Protein AF-A0A3D1IPT5-F1 (afdb_monomer_lite)

Foldseek 3Di:
DAPCVVVQPDDDDDDDDPDDPPDVLLLLLLLLLLLVCLCCQVPDNDPQLVVLSLVLSCRNPVDDSVVSVVSNVVSCVVSVVVPDSLVSLVVCLVPDDQVSLLSSLLSSLLSLCRVPDRDPRSLVSSVVSCVSNVHDPVSNVVSNVSSVVVPD

Radius of gyration: 15.01 Å; chains: 1; bounding box: 41×36×38 Å

Structure (mmCIF, N/CA/C/O backbone):
data_AF-A0A3D1IPT5-F1
#
_entry.id   AF-A0A3D1IPT5-F1
#
loop_
_atom_site.group_PDB
_atom_site.id
_atom_site.type_symbol
_atom_site.label_atom_id
_atom_site.label_alt_id
_atom_site.label_comp_id
_atom_site.label_asym_id
_atom_site.label_entity_id
_atom_site.label_seq_id
_atom_site.pdbx_PDB_ins_code
_atom_site.Cartn_x
_atom_site.Cartn_y
_atom_site.Cartn_z
_atom_site.occupancy
_atom_site.B_iso_or_equiv
_atom_site.auth_seq_id
_atom_site.auth_comp_id
_atom_site.auth_asym_id
_atom_site.auth_atom_id
_atom_site.pdbx_PDB_model_num
ATOM 1 N N . MET A 1 1 ? 5.649 -20.825 4.078 1.00 37.44 1 MET A N 1
ATOM 2 C CA . MET A 1 1 ? 5.618 -20.640 2.612 1.00 37.44 1 MET A CA 1
ATOM 3 C C . MET A 1 1 ? 4.621 -19.537 2.328 1.00 37.44 1 MET A C 1
ATOM 5 O O . MET A 1 1 ? 3.467 -19.695 2.709 1.00 37.44 1 MET A O 1
ATOM 9 N N . GLY A 1 2 ? 5.079 -18.409 1.782 1.00 42.44 2 GLY A N 1
ATOM 10 C CA . GLY A 1 2 ? 4.202 -17.292 1.432 1.00 42.44 2 GLY A CA 1
ATOM 11 C C . GLY A 1 2 ? 3.292 -17.676 0.269 1.00 42.44 2 GLY A C 1
ATOM 12 O O . GLY A 1 2 ? 3.719 -18.388 -0.640 1.00 42.44 2 GLY A O 1
ATOM 13 N N . LEU A 1 3 ? 2.037 -17.224 0.297 1.00 42.47 3 LEU A N 1
ATOM 14 C CA . LEU A 1 3 ? 1.045 -17.533 -0.741 1.00 42.47 3 LEU A CA 1
ATOM 15 C C . LEU A 1 3 ? 1.478 -17.075 -2.150 1.00 42.47 3 LEU A C 1
ATOM 17 O O . LEU A 1 3 ? 0.985 -17.617 -3.137 1.00 42.47 3 LEU A O 1
ATOM 21 N N . PHE A 1 4 ? 2.431 -16.144 -2.242 1.00 45.97 4 PHE A N 1
ATOM 22 C CA . PHE A 1 4 ? 2.975 -15.604 -3.488 1.00 45.97 4 PHE A CA 1
ATOM 23 C C . PHE A 1 4 ? 4.161 -16.387 -4.081 1.00 45.97 4 PHE A C 1
ATOM 25 O O . PHE A 1 4 ? 4.425 -16.250 -5.274 1.00 45.97 4 PHE A O 1
ATOM 32 N N . ASP A 1 5 ? 4.815 -17.281 -3.328 1.00 44.47 5 ASP A N 1
ATOM 33 C CA . ASP A 1 5 ? 5.878 -18.166 -3.857 1.00 44.47 5 ASP A CA 1
ATOM 34 C C . ASP A 1 5 ? 5.340 -19.070 -4.986 1.00 44.47 5 ASP A C 1
ATOM 36 O O . ASP A 1 5 ? 5.998 -19.355 -5.986 1.00 44.47 5 ASP A O 1
ATOM 40 N N . LYS A 1 6 ? 4.052 -19.417 -4.884 1.00 45.19 6 LYS A N 1
ATOM 41 C CA . LYS A 1 6 ? 3.306 -20.163 -5.902 1.00 45.19 6 LYS A CA 1
ATOM 42 C C . LYS A 1 6 ? 2.866 -19.299 -7.099 1.00 45.19 6 LYS A C 1
ATOM 44 O O . LYS A 1 6 ? 2.465 -19.853 -8.118 1.00 45.19 6 LYS A O 1
ATOM 49 N N . TRP A 1 7 ? 2.925 -17.971 -6.976 1.00 45.94 7 TRP A N 1
ATOM 50 C CA . TRP A 1 7 ? 2.407 -16.986 -7.934 1.00 45.94 7 TRP A CA 1
ATOM 51 C C . TRP A 1 7 ? 3.513 -16.341 -8.791 1.00 45.94 7 TRP A C 1
ATOM 53 O O . TRP A 1 7 ? 3.301 -16.139 -9.982 1.00 45.94 7 TRP A O 1
ATOM 63 N N . LEU A 1 8 ? 4.714 -16.106 -8.240 1.00 55.03 8 LEU A N 1
ATOM 64 C CA . LEU A 1 8 ? 5.837 -15.468 -8.957 1.00 55.03 8 LEU A CA 1
ATOM 65 C C . LEU A 1 8 ? 6.721 -16.408 -9.787 1.00 55.03 8 LEU A C 1
ATOM 67 O O . LEU A 1 8 ? 7.713 -15.954 -10.345 1.00 55.03 8 LEU A O 1
ATOM 71 N N . GLY A 1 9 ? 6.378 -17.692 -9.903 1.00 40.94 9 GLY A N 1
ATOM 72 C CA . GLY A 1 9 ? 7.018 -18.586 -10.869 1.00 40.94 9 GLY A CA 1
ATOM 73 C C . GLY A 1 9 ? 8.553 -18.567 -10.835 1.00 40.94 9 GLY A C 1
ATOM 74 O O . GLY A 1 9 ? 9.174 -18.134 -11.795 1.00 40.94 9 GLY A O 1
ATOM 75 N N . LYS A 1 10 ? 9.137 -19.154 -9.782 1.00 38.53 10 LYS A N 1
ATOM 76 C CA . LYS A 1 10 ? 10.526 -19.653 -9.716 1.00 38.53 10 LYS A CA 1
ATOM 77 C C . LYS A 1 10 ? 11.634 -18.582 -9.769 1.00 38.53 10 LYS A C 1
ATOM 79 O O . LYS A 1 10 ? 11.989 -18.057 -10.818 1.00 38.53 10 LYS A O 1
ATOM 84 N N . GLU A 1 11 ? 12.269 -18.371 -8.617 1.00 52.81 11 GLU A N 1
ATOM 85 C CA . GLU A 1 11 ? 13.490 -17.577 -8.450 1.00 52.81 11 GLU A CA 1
ATOM 86 C C . GLU A 1 11 ? 14.610 -17.964 -9.435 1.00 52.81 11 GLU A C 1
ATOM 88 O O . GLU A 1 11 ? 14.891 -19.143 -9.682 1.00 52.81 11 GLU A O 1
ATOM 93 N N . SER A 1 12 ? 15.335 -16.962 -9.933 1.00 35.50 12 SER A N 1
ATOM 94 C CA . SER A 1 12 ? 16.729 -17.103 -10.363 1.00 35.50 12 SER A CA 1
ATOM 95 C C . SER A 1 12 ? 17.486 -15.790 -10.130 1.00 35.50 12 SER A C 1
ATOM 97 O O . SER A 1 12 ? 16.999 -14.712 -10.449 1.00 35.50 12 SER A O 1
ATOM 99 N N . ALA A 1 13 ? 18.669 -15.929 -9.527 1.00 39.00 13 ALA A N 1
ATOM 100 C CA . ALA A 1 13 ? 19.598 -14.905 -9.034 1.00 39.00 13 ALA A CA 1
ATOM 101 C C . ALA A 1 13 ? 20.017 -13.829 -10.076 1.00 39.00 13 ALA A C 1
ATOM 103 O O . ALA A 1 13 ? 19.821 -14.021 -11.279 1.00 39.00 13 ALA A O 1
ATOM 104 N N . PRO A 1 14 ? 20.624 -12.699 -9.647 1.00 40.53 14 PRO A N 1
ATOM 105 C CA . PRO A 1 14 ? 20.596 -11.453 -10.400 1.00 40.53 14 PRO A CA 1
ATOM 106 C C . PRO A 1 14 ? 21.577 -11.463 -11.574 1.00 40.53 14 PRO A C 1
ATOM 108 O O . PRO A 1 14 ? 22.763 -11.769 -11.426 1.00 40.53 14 PRO A O 1
ATOM 111 N N . LYS A 1 15 ? 21.093 -11.036 -12.741 1.00 32.47 15 LYS A N 1
ATOM 112 C CA . LYS A 1 15 ? 21.929 -10.488 -13.810 1.00 32.47 15 LYS A CA 1
ATOM 113 C C . LYS A 1 15 ? 21.525 -9.041 -14.028 1.00 32.47 15 LYS A C 1
ATOM 115 O O . LYS A 1 15 ? 20.393 -8.756 -14.397 1.00 32.47 15 LYS A O 1
ATOM 120 N N . VAL A 1 16 ? 22.480 -8.148 -13.796 1.00 47.91 16 VAL A N 1
ATOM 121 C CA . VAL A 1 16 ? 22.399 -6.745 -14.192 1.00 47.91 16 VAL A CA 1
ATOM 122 C C . VAL A 1 16 ? 22.299 -6.702 -15.717 1.00 47.91 16 VAL A C 1
ATOM 124 O O . VAL A 1 16 ? 23.268 -7.011 -16.410 1.00 47.91 16 VAL A O 1
ATOM 127 N N . SER A 1 17 ? 21.131 -6.339 -16.239 1.00 34.47 17 SER A N 1
ATOM 128 C CA . SER A 1 17 ? 21.014 -5.761 -17.574 1.00 34.47 17 SER A CA 1
ATOM 129 C C . SER A 1 17 ? 19.881 -4.748 -17.598 1.00 34.47 17 SER A C 1
ATOM 131 O O . SER A 1 17 ? 18.725 -5.064 -17.335 1.00 34.47 17 SER A O 1
ATOM 133 N N . ASP A 1 18 ? 20.278 -3.532 -17.922 1.00 45.16 18 ASP A N 1
ATOM 134 C CA . ASP A 1 18 ? 19.498 -2.321 -18.070 1.00 45.16 18 ASP A CA 1
ATOM 135 C C . ASP A 1 18 ? 18.652 -2.392 -19.356 1.00 45.16 18 ASP A C 1
ATOM 137 O O . ASP A 1 18 ? 19.099 -1.960 -20.411 1.00 45.16 18 ASP A O 1
ATOM 141 N N . GLN A 1 19 ? 17.483 -3.043 -19.291 1.00 35.41 19 GLN A N 1
ATOM 142 C CA . GLN A 1 19 ? 16.308 -2.856 -20.160 1.00 35.41 19 GLN A CA 1
ATOM 143 C C . GLN A 1 19 ? 15.075 -3.381 -19.406 1.00 35.41 19 GLN A C 1
ATOM 145 O O . GLN A 1 19 ? 15.099 -4.490 -18.879 1.00 35.41 19 GLN A O 1
ATOM 150 N N . ALA A 1 20 ? 14.021 -2.563 -19.340 1.00 41.88 20 ALA A N 1
ATOM 151 C CA . ALA A 1 20 ? 12.795 -2.737 -18.560 1.00 41.88 20 ALA A CA 1
ATOM 152 C C . ALA A 1 20 ? 12.044 -4.061 -18.825 1.00 41.88 20 ALA A C 1
ATOM 154 O O . ALA A 1 20 ? 11.046 -4.109 -19.540 1.00 41.88 20 ALA A O 1
ATOM 155 N N . ALA A 1 21 ? 12.502 -5.143 -18.202 1.00 39.31 21 ALA A N 1
ATOM 156 C CA . ALA A 1 21 ? 11.657 -6.266 -17.830 1.00 39.31 21 ALA A CA 1
ATOM 157 C C . ALA A 1 21 ? 10.974 -5.870 -16.519 1.00 39.31 21 ALA A C 1
ATOM 159 O O . ALA A 1 21 ? 11.529 -6.030 -15.434 1.00 39.31 21 ALA A O 1
ATOM 160 N N . GLU A 1 22 ? 9.818 -5.233 -16.648 1.00 54.09 22 GLU A N 1
ATOM 161 C CA . GLU A 1 22 ? 9.052 -4.681 -15.536 1.00 54.09 22 GLU A CA 1
ATOM 162 C C . GLU A 1 22 ? 8.765 -5.760 -14.466 1.00 54.09 22 GLU A C 1
ATOM 164 O O . GLU A 1 22 ? 8.060 -6.741 -14.727 1.00 54.09 22 GLU A O 1
ATOM 169 N N . SER A 1 23 ? 9.369 -5.603 -13.285 1.00 70.31 23 SER A N 1
ATOM 170 C CA . SER A 1 23 ? 9.602 -6.668 -12.303 1.00 70.31 23 SER A CA 1
ATOM 171 C C . SER A 1 23 ? 8.658 -6.580 -11.088 1.00 70.31 23 SER A C 1
ATOM 173 O O . SER A 1 23 ? 8.116 -5.508 -10.803 1.00 70.31 23 SER A O 1
ATOM 175 N N . PRO A 1 24 ? 8.492 -7.672 -10.306 1.00 83.56 24 PRO A N 1
ATOM 176 C CA . PRO A 1 24 ? 7.755 -7.660 -9.033 1.00 83.56 24 PRO A CA 1
ATOM 177 C C . PRO A 1 24 ? 8.204 -6.555 -8.065 1.00 83.56 24 PRO A C 1
ATOM 179 O O . PRO A 1 24 ? 7.417 -6.059 -7.266 1.00 83.56 24 PRO A O 1
ATOM 182 N N . GLU A 1 25 ? 9.455 -6.108 -8.182 1.00 87.44 25 GLU A N 1
ATOM 183 C CA . GLU A 1 25 ? 10.020 -5.029 -7.377 1.00 87.44 25 GLU A CA 1
ATOM 184 C C . GLU A 1 25 ? 9.287 -3.692 -7.563 1.00 87.44 25 GLU A C 1
ATOM 186 O O . GLU A 1 25 ? 9.115 -2.958 -6.593 1.00 87.44 25 GLU A O 1
ATOM 191 N N . GLN A 1 26 ? 8.797 -3.385 -8.770 1.00 90.38 26 GLN A N 1
ATOM 192 C CA . GLN A 1 26 ? 8.046 -2.147 -9.010 1.00 90.38 26 GLN A CA 1
ATOM 193 C C . GLN A 1 26 ? 6.671 -2.178 -8.332 1.00 90.38 26 GLN A C 1
ATOM 195 O O . GLN A 1 26 ? 6.211 -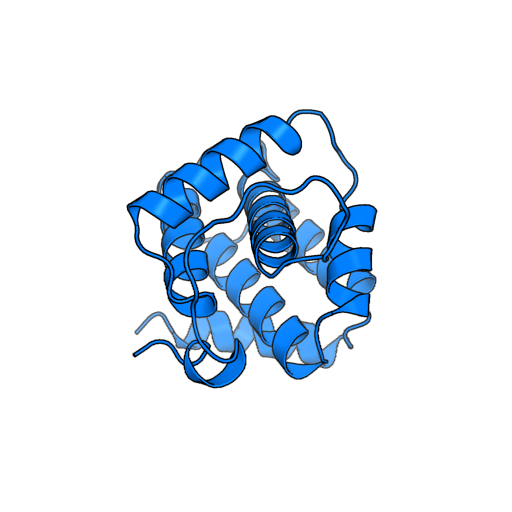1.156 -7.829 1.00 90.38 26 GLN A O 1
ATOM 200 N N . ILE A 1 27 ? 6.032 -3.354 -8.271 1.00 92.62 27 ILE A N 1
ATOM 201 C CA . ILE A 1 27 ? 4.785 -3.552 -7.517 1.00 92.62 27 ILE A CA 1
ATOM 202 C C . ILE A 1 27 ? 5.062 -3.370 -6.026 1.00 92.62 27 ILE A C 1
ATOM 204 O O . ILE A 1 27 ? 4.336 -2.640 -5.356 1.00 92.62 27 ILE A O 1
A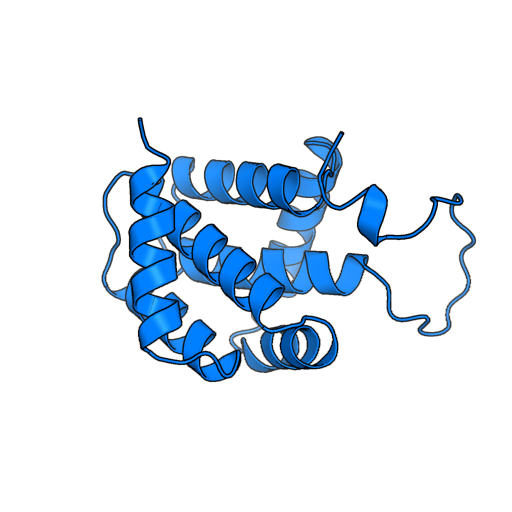TOM 208 N N . HIS A 1 28 ? 6.137 -3.981 -5.516 1.00 93.56 28 HIS A N 1
ATOM 209 C CA . HIS A 1 28 ? 6.520 -3.836 -4.113 1.00 93.56 28 HIS A CA 1
ATOM 210 C C . HIS A 1 28 ? 6.784 -2.368 -3.756 1.00 93.56 28 HIS A C 1
ATOM 212 O O . HIS A 1 28 ? 6.302 -1.900 -2.727 1.00 93.56 28 HIS A O 1
ATOM 218 N N . MET A 1 29 ? 7.482 -1.630 -4.627 1.00 93.44 29 MET A N 1
ATOM 219 C CA . MET A 1 29 ? 7.738 -0.199 -4.453 1.00 93.44 29 MET A CA 1
ATOM 220 C C . MET A 1 29 ? 6.444 0.615 -4.444 1.00 93.44 29 MET A C 1
ATOM 222 O O . MET A 1 29 ? 6.237 1.421 -3.543 1.00 93.44 29 MET A O 1
ATOM 226 N N . ALA A 1 30 ? 5.545 0.371 -5.401 1.00 93.25 30 ALA A N 1
ATOM 227 C CA . ALA A 1 30 ? 4.261 1.062 -5.469 1.00 93.25 30 ALA A CA 1
ATOM 228 C C . ALA A 1 30 ? 3.407 0.817 -4.218 1.00 93.25 30 ALA A C 1
ATOM 230 O O . ALA A 1 30 ? 2.839 1.755 -3.667 1.00 93.25 30 ALA A O 1
ATOM 231 N N . CYS A 1 31 ? 3.341 -0.425 -3.736 1.00 94.19 31 CYS A N 1
ATOM 232 C CA . CYS A 1 31 ? 2.614 -0.746 -2.511 1.00 94.19 31 CYS A CA 1
ATOM 233 C C . CYS A 1 31 ? 3.259 -0.109 -1.275 1.00 94.19 31 CYS A C 1
ATOM 235 O O . CYS A 1 31 ? 2.539 0.460 -0.459 1.00 94.19 31 CYS A O 1
ATOM 237 N N . ALA A 1 32 ? 4.590 -0.160 -1.153 1.00 94.19 32 ALA A N 1
ATOM 238 C CA . ALA A 1 32 ? 5.306 0.462 -0.041 1.00 94.19 32 ALA A CA 1
ATOM 239 C C . ALA A 1 32 ? 5.104 1.984 -0.016 1.00 94.19 32 ALA A C 1
ATOM 241 O O . ALA A 1 32 ? 4.782 2.530 1.033 1.00 94.19 32 ALA A O 1
ATOM 242 N N . ALA A 1 33 ? 5.212 2.653 -1.168 1.00 93.12 33 ALA A N 1
ATOM 243 C CA . ALA A 1 33 ? 4.995 4.093 -1.281 1.00 93.12 33 ALA A CA 1
ATOM 244 C C . ALA A 1 33 ? 3.553 4.492 -0.928 1.00 93.12 33 ALA A C 1
ATOM 246 O O . ALA A 1 33 ? 3.349 5.442 -0.184 1.00 93.12 33 ALA A O 1
ATOM 247 N N . LEU A 1 34 ? 2.549 3.744 -1.403 1.00 93.00 34 LEU A N 1
ATOM 248 C CA . LEU A 1 34 ? 1.145 4.025 -1.080 1.00 93.00 34 LEU A CA 1
ATOM 249 C C . LEU A 1 34 ? 0.821 3.810 0.402 1.00 93.00 34 LEU A C 1
ATOM 251 O O . LEU A 1 34 ? 0.045 4.576 0.963 1.00 93.00 34 LEU A O 1
ATOM 255 N N . MET A 1 35 ? 1.376 2.771 1.028 1.00 93.56 35 MET A N 1
ATOM 256 C CA . MET A 1 35 ? 1.189 2.533 2.463 1.00 93.56 35 MET A CA 1
ATOM 257 C C . MET A 1 35 ? 1.902 3.588 3.310 1.00 93.56 35 MET A C 1
ATOM 259 O O . MET A 1 35 ? 1.361 4.002 4.328 1.00 93.56 35 MET A O 1
ATOM 263 N N . LEU A 1 36 ? 3.082 4.038 2.875 1.00 91.75 36 LEU A N 1
ATOM 264 C CA . LEU A 1 36 ? 3.814 5.110 3.536 1.00 91.75 36 LEU A CA 1
ATOM 265 C C . LEU A 1 36 ? 3.064 6.443 3.454 1.00 91.75 36 LEU A C 1
ATOM 267 O O . LEU A 1 36 ? 2.934 7.113 4.464 1.00 91.75 36 LEU A O 1
ATOM 271 N N . GLU A 1 37 ? 2.502 6.783 2.291 1.00 89.81 37 GLU A N 1
ATOM 272 C CA . GLU A 1 37 ? 1.681 7.993 2.131 1.00 89.81 37 GLU A CA 1
ATOM 273 C C . GLU A 1 37 ? 0.465 7.982 3.076 1.00 89.81 37 GLU A C 1
ATOM 275 O O . GLU A 1 37 ? 0.066 9.027 3.575 1.00 89.81 37 GLU A O 1
ATOM 280 N N . VAL A 1 38 ? -0.122 6.803 3.334 1.00 89.56 38 VAL A N 1
ATOM 281 C CA . VAL A 1 38 ? -1.214 6.655 4.311 1.00 89.56 38 VAL A CA 1
ATOM 282 C C . VAL A 1 38 ? -0.727 6.870 5.741 1.00 89.56 38 VAL A C 1
ATOM 284 O O . VAL A 1 38 ? -1.377 7.620 6.451 1.00 89.56 38 VAL A O 1
ATOM 287 N N . ALA A 1 39 ? 0.385 6.256 6.146 1.00 88.50 39 ALA A N 1
ATOM 288 C CA . ALA A 1 39 ? 0.931 6.426 7.498 1.00 88.50 39 ALA A CA 1
ATOM 289 C C . ALA A 1 39 ? 1.431 7.861 7.754 1.00 88.50 39 ALA A C 1
ATOM 291 O O . ALA A 1 39 ? 1.327 8.392 8.843 1.00 88.50 39 ALA A O 1
ATOM 292 N N . GLU A 1 40 ? 1.937 8.552 6.732 1.00 87.25 40 GLU A N 1
ATOM 293 C CA . GLU A 1 40 ? 2.437 9.927 6.877 1.00 87.25 40 GLU A CA 1
ATOM 294 C C . GLU A 1 40 ? 1.338 10.998 6.682 1.00 87.25 40 GLU A C 1
ATOM 296 O O . GLU A 1 40 ? 1.639 12.195 6.618 1.00 87.25 40 GLU A O 1
ATOM 301 N N . ALA A 1 41 ? 0.063 10.601 6.568 1.00 85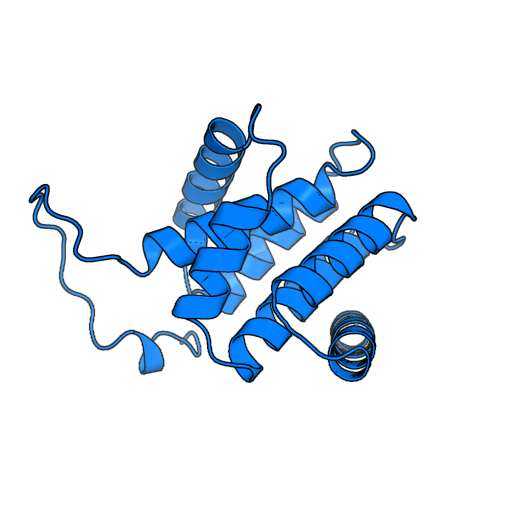.38 41 ALA A N 1
ATOM 302 C CA . ALA A 1 41 ? -1.037 11.465 6.122 1.00 85.38 41 ALA A CA 1
ATOM 303 C C . ALA A 1 41 ? -1.285 12.693 7.006 1.00 85.38 41 ALA A C 1
ATOM 305 O O . ALA A 1 41 ? -1.718 13.744 6.517 1.00 85.38 41 ALA A O 1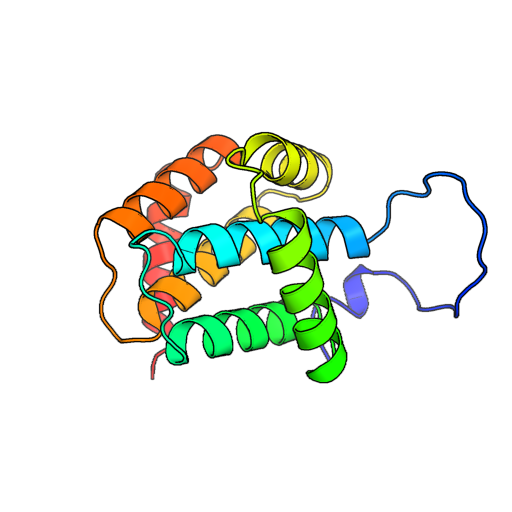
ATOM 306 N N . ASP A 1 42 ? -1.064 12.554 8.308 1.00 83.44 42 ASP A N 1
ATOM 307 C CA . ASP A 1 42 ? -1.281 13.595 9.309 1.00 83.44 42 ASP A CA 1
ATOM 308 C C . ASP A 1 42 ? 0.030 14.276 9.760 1.00 83.44 42 ASP A C 1
ATOM 310 O O . ASP A 1 42 ? 0.000 15.178 10.603 1.00 83.44 42 ASP A O 1
ATOM 314 N N . TYR A 1 43 ? 1.158 13.914 9.132 1.00 80.44 43 TYR A N 1
ATOM 315 C CA . TYR A 1 43 ? 2.522 14.331 9.474 1.00 80.44 43 TYR A CA 1
ATOM 316 C C . TYR A 1 43 ? 3.013 13.870 10.858 1.00 80.44 43 TYR A C 1
ATOM 318 O O . TYR A 1 43 ? 3.948 14.470 11.407 1.00 80.44 43 TYR A O 1
ATOM 326 N N . VAL A 1 44 ? 2.420 12.815 11.416 1.00 78.50 44 VAL A N 1
ATOM 327 C CA . VAL A 1 44 ? 2.872 12.151 12.639 1.00 78.50 44 VAL A CA 1
ATOM 328 C C . VAL A 1 44 ? 3.500 10.809 12.261 1.00 78.50 44 VAL A C 1
ATOM 330 O O . VAL A 1 44 ? 2.852 9.934 11.717 1.00 78.50 44 VAL A O 1
ATOM 333 N N . ASP A 1 45 ? 4.797 10.638 12.528 1.00 76.19 45 ASP A N 1
ATOM 334 C CA . ASP A 1 45 ? 5.445 9.330 12.357 1.00 76.19 45 ASP A CA 1
ATOM 335 C C . ASP A 1 45 ? 5.122 8.460 13.584 1.00 76.19 45 ASP A C 1
ATOM 337 O O . ASP A 1 45 ? 5.707 8.650 14.661 1.00 76.19 45 ASP A O 1
ATOM 341 N N . GLU A 1 46 ? 4.230 7.484 13.417 1.00 85.38 46 GLU A N 1
ATOM 342 C CA . GLU A 1 46 ? 3.931 6.485 14.443 1.00 85.38 46 GLU A CA 1
ATOM 343 C C . GLU A 1 46 ? 4.738 5.183 14.221 1.00 85.38 46 GLU A C 1
ATOM 345 O O . GLU A 1 46 ? 4.674 4.548 13.157 1.00 85.38 46 GLU A O 1
ATOM 350 N N . PRO A 1 47 ? 5.546 4.733 15.207 1.00 88.94 47 PRO A N 1
ATOM 351 C CA . PRO A 1 47 ? 6.323 3.495 15.087 1.00 88.94 47 PRO A CA 1
ATOM 352 C C . PRO A 1 47 ? 5.468 2.252 14.808 1.00 88.94 47 PRO A C 1
ATOM 354 O O . PRO A 1 47 ? 5.920 1.330 14.120 1.00 88.94 47 PRO A O 1
ATOM 357 N N . GLU A 1 48 ? 4.255 2.214 15.353 1.00 90.50 48 GLU A N 1
ATOM 358 C CA . GLU A 1 48 ? 3.262 1.154 15.213 1.00 90.50 48 GLU A CA 1
ATOM 359 C C . GLU A 1 48 ? 2.844 0.972 13.750 1.00 90.50 48 GLU A C 1
ATOM 361 O O . GLU A 1 48 ? 2.854 -0.155 13.239 1.00 90.50 48 GLU A O 1
ATOM 366 N N . GLU A 1 49 ? 2.569 2.069 13.047 1.00 89.62 49 GLU A N 1
ATOM 367 C CA . GLU A 1 49 ? 2.212 2.078 11.628 1.00 89.62 49 GLU A CA 1
ATOM 368 C C . GLU A 1 49 ? 3.383 1.637 10.758 1.00 89.62 49 GLU A C 1
ATOM 370 O O . GLU A 1 49 ? 3.233 0.758 9.908 1.00 89.62 49 GLU A O 1
ATOM 375 N N . THR A 1 50 ? 4.590 2.149 11.026 1.00 91.94 50 THR A N 1
ATOM 376 C CA . THR A 1 50 ? 5.803 1.711 10.315 1.00 91.94 50 THR A CA 1
ATOM 377 C C . THR A 1 50 ? 6.010 0.201 10.468 1.00 91.94 50 THR A C 1
ATOM 379 O O . THR A 1 50 ? 6.279 -0.505 9.491 1.00 91.94 50 THR A O 1
ATOM 382 N N . GLN A 1 51 ? 5.841 -0.337 11.679 1.00 93.44 51 GLN A N 1
ATOM 383 C CA . GLN A 1 51 ? 5.909 -1.782 11.904 1.00 93.44 51 GLN A CA 1
ATOM 384 C C . GLN A 1 51 ? 4.787 -2.539 11.187 1.00 93.44 51 GLN A C 1
ATOM 386 O O . GLN A 1 51 ? 5.018 -3.652 10.703 1.00 93.44 51 GLN A O 1
ATOM 391 N N . ALA A 1 52 ? 3.585 -1.971 11.112 1.00 93.19 52 ALA A N 1
ATOM 392 C CA . ALA A 1 52 ? 2.471 -2.564 10.386 1.00 93.19 52 ALA A CA 1
ATOM 393 C C . ALA A 1 52 ? 2.724 -2.599 8.875 1.00 93.19 52 ALA A C 1
ATOM 395 O O . ALA A 1 52 ? 2.428 -3.621 8.253 1.00 93.19 52 ALA A O 1
ATOM 396 N N . ILE A 1 53 ? 3.347 -1.563 8.300 1.00 93.81 53 ILE A N 1
ATOM 397 C CA . ILE A 1 53 ? 3.773 -1.551 6.894 1.00 93.81 53 ILE A CA 1
ATOM 398 C C . ILE A 1 53 ? 4.757 -2.692 6.643 1.00 93.81 53 ILE A C 1
ATOM 400 O O . ILE A 1 53 ? 4.540 -3.503 5.745 1.00 93.81 53 ILE A O 1
ATOM 404 N N . LEU A 1 54 ? 5.808 -2.812 7.461 1.00 94.50 54 LEU A N 1
ATOM 405 C CA . LEU A 1 54 ? 6.806 -3.876 7.302 1.00 94.50 54 LEU A CA 1
ATOM 406 C C . LEU A 1 54 ? 6.157 -5.266 7.358 1.00 94.50 54 LEU A C 1
ATOM 408 O O . LEU A 1 54 ? 6.375 -6.081 6.463 1.00 94.50 54 LEU A O 1
ATOM 412 N N . LYS A 1 55 ? 5.288 -5.513 8.347 1.00 92.50 55 LYS A N 1
ATOM 413 C CA . LYS A 1 55 ? 4.547 -6.782 8.471 1.00 92.50 55 LYS A CA 1
ATOM 414 C C . LYS A 1 55 ? 3.618 -7.037 7.286 1.00 92.50 55 LYS A C 1
ATOM 416 O O . LYS A 1 55 ? 3.510 -8.177 6.837 1.00 92.50 55 LYS A O 1
ATOM 421 N N . ALA A 1 56 ? 2.940 -6.006 6.784 1.00 90.75 56 ALA A N 1
ATOM 422 C CA . ALA A 1 56 ? 2.074 -6.119 5.618 1.00 90.75 56 ALA A CA 1
ATOM 423 C C . ALA A 1 56 ? 2.882 -6.504 4.372 1.00 90.75 56 ALA A C 1
ATOM 425 O O . ALA A 1 56 ? 2.522 -7.453 3.683 1.00 90.75 56 ALA A O 1
ATOM 426 N N . LEU A 1 57 ? 4.014 -5.841 4.124 1.00 90.50 57 LEU A N 1
ATOM 427 C CA . LEU A 1 57 ? 4.897 -6.144 2.995 1.00 90.50 57 LEU A CA 1
ATOM 428 C C . LEU A 1 57 ? 5.507 -7.553 3.103 1.00 90.50 57 LEU A C 1
ATOM 430 O O . LEU A 1 57 ? 5.579 -8.270 2.105 1.00 90.50 57 LEU A O 1
ATOM 434 N N . GLU A 1 58 ? 5.907 -7.987 4.302 1.00 91.81 58 GLU A N 1
ATOM 435 C CA . GLU A 1 58 ? 6.390 -9.356 4.545 1.00 91.81 58 GLU A CA 1
ATOM 436 C C . GLU A 1 58 ? 5.300 -10.393 4.250 1.00 91.81 58 GLU A C 1
ATOM 438 O O . GLU A 1 58 ? 5.554 -11.388 3.567 1.00 91.81 58 GLU A O 1
ATOM 443 N N . ALA A 1 59 ? 4.084 -10.164 4.751 1.00 87.50 59 ALA A N 1
ATOM 444 C CA . ALA A 1 59 ? 2.968 -11.092 4.606 1.00 87.50 59 ALA A CA 1
ATOM 445 C C . ALA A 1 59 ? 2.471 -11.185 3.158 1.00 87.50 59 ALA A C 1
ATOM 447 O O . ALA A 1 59 ? 2.236 -12.290 2.660 1.00 87.50 59 ALA A O 1
ATOM 448 N N . GLU A 1 60 ? 2.331 -10.043 2.483 1.00 83.56 60 GLU A N 1
ATOM 449 C CA . GLU A 1 60 ? 1.816 -9.982 1.116 1.00 83.56 60 GLU A CA 1
ATOM 450 C C . GLU A 1 60 ? 2.867 -10.431 0.095 1.00 83.56 60 GLU A C 1
ATOM 452 O O . GLU A 1 60 ? 2.520 -11.114 -0.860 1.00 83.56 60 GLU A O 1
ATOM 457 N N . PHE A 1 61 ? 4.156 -10.138 0.291 1.00 84.62 61 PHE A N 1
ATOM 458 C CA . PHE A 1 61 ? 5.183 -10.441 -0.717 1.00 84.62 61 PHE A CA 1
ATOM 459 C C . PHE A 1 61 ? 6.111 -11.604 -0.356 1.00 84.62 61 PHE A C 1
ATOM 461 O O . PHE A 1 61 ? 6.912 -12.033 -1.185 1.00 84.62 61 PHE A O 1
ATOM 468 N N . GLY A 1 62 ? 6.014 -12.151 0.860 1.00 86.69 62 GLY A N 1
ATOM 469 C CA . GLY A 1 62 ? 6.895 -13.227 1.325 1.00 86.69 62 GLY A CA 1
ATOM 470 C C . GLY A 1 62 ? 8.361 -12.803 1.451 1.00 86.69 62 GLY A C 1
ATOM 471 O O . GLY A 1 62 ? 9.255 -13.646 1.387 1.00 86.69 62 GLY A O 1
ATOM 472 N N . LEU A 1 63 ? 8.612 -11.500 1.587 1.00 88.75 63 LEU A N 1
ATOM 473 C CA . LEU A 1 63 ? 9.947 -10.921 1.675 1.00 88.75 63 LEU A CA 1
ATOM 474 C C . LEU A 1 63 ? 10.509 -11.048 3.093 1.00 88.75 63 LEU A C 1
ATOM 476 O O . LEU A 1 63 ? 9.773 -11.141 4.072 1.00 88.75 63 LEU A O 1
ATOM 480 N N . THR A 1 64 ? 11.838 -11.041 3.211 1.00 92.69 64 THR A N 1
ATOM 481 C CA . THR A 1 64 ? 12.485 -11.022 4.530 1.00 92.69 64 THR A CA 1
ATOM 482 C C . THR A 1 64 ? 12.363 -9.646 5.173 1.00 92.69 64 THR A C 1
ATOM 484 O O . THR A 1 64 ? 12.332 -8.641 4.461 1.00 92.69 64 THR A O 1
ATOM 487 N N . HIS A 1 65 ? 12.422 -9.598 6.506 1.00 91.88 65 HIS A N 1
ATOM 488 C CA . HIS A 1 65 ? 12.427 -8.345 7.262 1.00 91.88 65 HIS A CA 1
ATOM 489 C C . HIS A 1 65 ? 13.442 -7.329 6.734 1.00 91.88 65 HIS A C 1
ATOM 491 O O . HIS A 1 65 ? 13.116 -6.181 6.463 1.00 91.88 65 HIS A O 1
ATOM 497 N N . ARG A 1 66 ? 14.677 -7.772 6.483 1.00 93.88 66 ARG A N 1
ATOM 498 C CA . ARG A 1 66 ? 15.714 -6.903 5.920 1.00 93.88 66 ARG A CA 1
ATOM 499 C C . ARG A 1 66 ? 15.306 -6.330 4.559 1.00 93.88 66 ARG A C 1
ATOM 501 O O . ARG A 1 66 ? 15.506 -5.150 4.313 1.00 93.88 66 ARG A O 1
ATOM 508 N N . THR A 1 67 ? 14.729 -7.158 3.691 1.00 92.38 67 THR A N 1
ATOM 509 C CA . THR A 1 67 ? 14.312 -6.743 2.347 1.00 92.38 67 THR A CA 1
ATOM 510 C C . THR A 1 67 ? 13.181 -5.721 2.388 1.00 92.38 67 THR A C 1
ATOM 512 O O . THR A 1 67 ? 13.217 -4.767 1.616 1.00 92.38 67 THR A O 1
ATOM 515 N N . VAL A 1 68 ? 12.189 -5.896 3.269 1.00 94.06 68 VAL A N 1
ATOM 516 C CA . VAL A 1 68 ? 11.092 -4.923 3.393 1.00 94.06 68 VAL A CA 1
ATOM 517 C C . VAL A 1 68 ? 11.548 -3.622 4.041 1.00 94.06 68 VAL A C 1
ATOM 519 O O . VAL A 1 68 ? 11.071 -2.567 3.639 1.00 94.06 68 VAL A O 1
ATOM 522 N N . THR A 1 69 ? 12.509 -3.668 4.966 1.00 94.50 69 THR A N 1
ATOM 523 C CA . THR A 1 69 ? 13.108 -2.461 5.548 1.00 94.50 69 THR A CA 1
ATOM 524 C C . THR A 1 69 ? 13.873 -1.673 4.489 1.00 94.50 69 THR A C 1
ATOM 526 O O . THR A 1 69 ? 13.618 -0.484 4.316 1.00 94.50 69 THR A O 1
ATOM 529 N N . ASP A 1 70 ? 14.731 -2.339 3.708 1.00 94.19 70 ASP A N 1
ATOM 530 C CA . ASP A 1 70 ? 15.466 -1.700 2.606 1.00 94.19 70 ASP A CA 1
ATOM 531 C C . ASP A 1 70 ? 14.500 -1.117 1.550 1.00 94.19 70 ASP A C 1
ATOM 533 O O . ASP A 1 70 ? 14.731 -0.035 1.004 1.00 94.19 70 ASP A O 1
ATOM 537 N N . LEU A 1 71 ? 13.399 -1.821 1.262 1.00 93.75 71 LEU A N 1
ATOM 538 C CA . LEU A 1 71 ? 12.341 -1.355 0.365 1.00 93.75 71 LEU A CA 1
ATOM 539 C C . LEU A 1 71 ? 11.632 -0.114 0.915 1.00 93.75 71 LEU A C 1
ATOM 541 O O . LEU A 1 71 ? 11.447 0.846 0.172 1.00 93.75 71 LEU A O 1
ATOM 545 N N . LEU A 1 72 ? 11.250 -0.123 2.193 1.00 93.44 72 LEU A N 1
ATOM 546 C CA . LEU A 1 72 ? 10.540 0.985 2.824 1.00 93.44 72 LEU A CA 1
ATOM 547 C C . LEU A 1 72 ? 11.418 2.240 2.903 1.00 93.44 72 LEU A C 1
ATOM 549 O O . LEU A 1 72 ? 10.945 3.339 2.631 1.00 93.44 72 LEU A O 1
ATOM 553 N N . GLU A 1 73 ? 12.713 2.087 3.193 1.00 93.06 73 GLU A N 1
ATOM 554 C CA . GLU A 1 73 ? 13.665 3.203 3.157 1.00 93.06 73 GLU A CA 1
ATOM 555 C C . GLU A 1 73 ? 13.814 3.807 1.757 1.00 93.06 73 GLU A C 1
ATOM 557 O O . GLU A 1 73 ? 13.947 5.025 1.612 1.00 93.06 73 GLU A O 1
ATOM 562 N N . ARG A 1 74 ? 13.822 2.969 0.715 1.00 92.31 74 ARG A N 1
ATOM 563 C CA . ARG A 1 74 ? 13.845 3.442 -0.674 1.00 92.31 74 ARG A CA 1
ATOM 564 C C . ARG A 1 74 ? 12.545 4.144 -1.036 1.00 92.31 74 ARG A C 1
ATOM 566 O O . ARG A 1 74 ? 12.612 5.249 -1.562 1.00 92.31 74 ARG A O 1
ATOM 573 N N . ALA A 1 75 ? 11.403 3.551 -0.689 1.00 90.88 75 ALA A N 1
ATOM 574 C CA . ALA A 1 75 ? 10.093 4.151 -0.897 1.00 90.88 75 ALA A CA 1
ATOM 575 C C . ALA A 1 75 ? 10.033 5.539 -0.258 1.00 90.88 75 ALA A C 1
ATOM 577 O O . ALA A 1 75 ? 9.706 6.486 -0.953 1.00 90.88 75 ALA A O 1
ATOM 578 N N . ARG A 1 76 ? 10.487 5.689 0.994 1.00 89.19 76 ARG A N 1
ATOM 579 C CA . ARG A 1 76 ? 10.549 6.984 1.691 1.00 89.19 76 ARG A CA 1
ATOM 580 C C . ARG A 1 76 ? 11.430 8.012 0.978 1.00 89.19 76 ARG A C 1
ATOM 582 O O . ARG A 1 76 ? 11.098 9.189 0.937 1.00 89.19 76 ARG A O 1
ATOM 589 N N . LYS A 1 77 ? 12.555 7.595 0.389 1.00 87.56 77 LYS A N 1
ATOM 590 C CA . LYS A 1 77 ? 13.438 8.493 -0.384 1.00 87.56 77 LYS A CA 1
ATOM 591 C C . LYS A 1 77 ? 12.844 8.891 -1.736 1.00 87.56 77 LYS A C 1
ATOM 593 O O . LYS A 1 77 ? 13.081 10.008 -2.181 1.00 87.56 77 LYS A O 1
ATOM 598 N N . GLU A 1 78 ? 12.135 7.979 -2.392 1.00 80.81 78 GLU A N 1
ATOM 599 C CA . GLU A 1 78 ? 11.536 8.189 -3.717 1.00 80.81 78 GLU A CA 1
ATOM 600 C C . GLU A 1 78 ? 10.180 8.913 -3.633 1.00 80.81 78 GLU A C 1
ATOM 602 O O . GLU A 1 78 ? 9.845 9.689 -4.528 1.00 80.81 78 GLU A O 1
ATOM 607 N N . SER A 1 79 ? 9.427 8.710 -2.548 1.00 75.12 79 SER A N 1
ATOM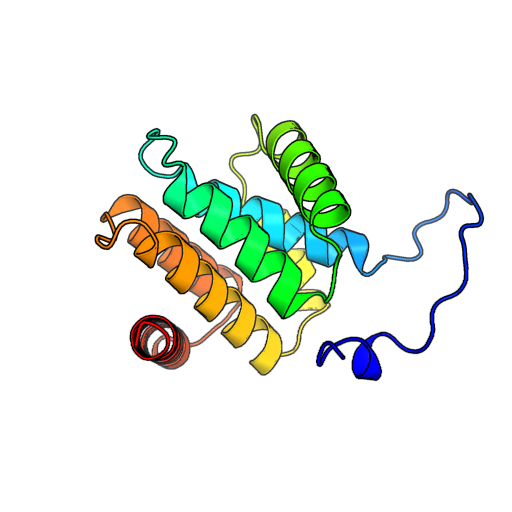 608 C CA . SER A 1 79 ? 8.174 9.411 -2.254 1.00 75.12 79 SER A CA 1
ATOM 609 C C . SER A 1 79 ? 8.400 10.794 -1.648 1.00 75.12 79 SER A C 1
ATOM 611 O O . SER A 1 79 ? 7.534 11.655 -1.788 1.00 75.12 79 SER A O 1
ATOM 613 N N . ALA A 1 80 ? 9.562 11.053 -1.032 1.00 65.00 80 ALA A N 1
ATOM 614 C CA . ALA A 1 80 ? 9.923 12.366 -0.501 1.00 65.00 80 ALA A CA 1
ATOM 615 C C . ALA A 1 80 ? 9.903 13.438 -1.609 1.00 65.00 80 ALA A C 1
ATOM 617 O O . ALA A 1 80 ? 10.867 13.633 -2.350 1.00 65.00 80 ALA A O 1
ATOM 618 N N . GLY A 1 81 ? 8.779 14.151 -1.710 1.00 53.09 81 GLY A N 1
ATOM 619 C CA . GLY A 1 81 ? 8.523 15.174 -2.727 1.00 53.09 81 GLY A CA 1
ATOM 620 C C . GLY A 1 81 ? 7.646 14.727 -3.904 1.00 53.09 81 GLY A C 1
ATOM 621 O O . GLY A 1 81 ? 7.313 15.563 -4.744 1.00 53.09 81 GLY A O 1
ATOM 622 N N . ALA A 1 82 ? 7.230 13.460 -3.966 1.00 55.50 82 ALA A N 1
ATOM 623 C CA . ALA A 1 82 ? 6.286 12.948 -4.954 1.00 55.50 82 ALA A CA 1
ATOM 624 C C . ALA A 1 82 ? 4.873 12.870 -4.353 1.00 55.50 82 ALA A C 1
ATOM 626 O O . ALA A 1 82 ? 4.451 11.835 -3.863 1.00 55.50 82 ALA A O 1
ATOM 627 N N . SER A 1 83 ? 4.107 13.961 -4.432 1.00 61.66 83 SER A N 1
ATOM 628 C CA . SER A 1 83 ? 2.725 14.023 -3.914 1.00 61.66 83 SER A CA 1
ATOM 629 C C . SER A 1 83 ? 1.678 13.319 -4.795 1.00 61.66 83 SER A C 1
ATOM 631 O O . SER A 1 83 ? 0.481 13.599 -4.676 1.00 61.66 83 SER A O 1
ATOM 633 N N . ASP A 1 84 ? 2.101 12.476 -5.742 1.00 80.81 84 ASP A N 1
ATOM 634 C CA . ASP A 1 84 ? 1.196 11.864 -6.712 1.00 80.81 84 ASP A CA 1
ATOM 635 C C . ASP A 1 84 ? 1.135 10.342 -6.565 1.00 80.81 84 ASP A C 1
ATOM 637 O O . ASP A 1 84 ? 2.080 9.616 -6.864 1.00 80.81 84 ASP A O 1
ATOM 641 N N . MET A 1 85 ? -0.033 9.859 -6.142 1.00 87.62 85 MET A N 1
ATOM 642 C CA . MET A 1 85 ? -0.370 8.437 -6.046 1.00 87.62 85 MET A CA 1
ATOM 643 C C . MET A 1 85 ? -0.674 7.821 -7.421 1.00 87.62 85 MET A C 1
ATOM 645 O O . MET A 1 85 ? -0.772 6.595 -7.548 1.00 87.62 85 MET A O 1
ATOM 649 N N . PHE A 1 86 ? -0.873 8.648 -8.456 1.00 89.94 86 PHE A N 1
ATOM 650 C CA . PHE A 1 86 ? -1.292 8.200 -9.781 1.00 89.94 86 PHE A CA 1
ATOM 651 C C . PHE A 1 86 ? -0.288 7.248 -10.450 1.00 89.94 86 PHE A C 1
ATOM 653 O O . PHE A 1 86 ? -0.731 6.199 -10.911 1.00 89.94 86 PHE A O 1
ATOM 660 N N . PRO A 1 87 ? 1.039 7.498 -10.475 1.00 90.44 87 PRO A N 1
ATOM 661 C CA . PRO A 1 87 ? 1.990 6.563 -11.081 1.00 90.44 87 PRO A CA 1
ATOM 662 C C . PRO A 1 87 ? 1.947 5.171 -10.438 1.00 90.44 87 PRO A C 1
ATOM 664 O O . PRO A 1 87 ? 1.940 4.160 -11.143 1.00 90.44 87 PRO A O 1
ATOM 667 N N . TYR A 1 88 ? 1.842 5.114 -9.107 1.00 92.19 88 TYR A N 1
ATOM 668 C CA . TYR A 1 88 ? 1.765 3.860 -8.359 1.00 92.19 88 TYR A CA 1
ATOM 669 C C . TYR A 1 88 ? 0.453 3.124 -8.629 1.00 92.19 88 TYR A C 1
ATOM 671 O O . TYR A 1 88 ? 0.458 1.960 -9.020 1.00 92.19 88 TYR A O 1
ATOM 679 N N . THR A 1 89 ? -0.685 3.802 -8.487 1.00 94.25 89 THR A N 1
ATOM 680 C CA . THR A 1 89 ? -2.008 3.194 -8.716 1.00 94.25 89 THR A CA 1
ATOM 681 C C . THR A 1 89 ? -2.226 2.803 -10.178 1.00 94.25 89 THR A C 1
ATOM 683 O O . THR A 1 89 ? -2.818 1.759 -10.450 1.00 94.25 89 THR A O 1
ATOM 686 N N . HIS A 1 90 ? -1.684 3.569 -11.127 1.00 94.56 90 HIS A N 1
ATOM 687 C CA . HIS A 1 90 ? -1.686 3.224 -12.545 1.00 94.56 90 HIS A CA 1
ATOM 688 C C . HIS A 1 90 ? -0.921 1.926 -12.809 1.00 94.56 90 HIS A C 1
ATOM 690 O O . HIS A 1 90 ? -1.458 1.030 -13.461 1.00 94.56 90 HIS A O 1
ATOM 696 N N . LEU A 1 91 ? 0.288 1.787 -12.253 1.00 93.69 91 LEU A N 1
ATOM 697 C CA . LEU A 1 91 ? 1.057 0.546 -12.337 1.00 93.69 91 LEU A CA 1
ATOM 698 C C . LEU A 1 91 ? 0.279 -0.628 -11.724 1.00 93.69 91 LEU A C 1
ATOM 700 O O . LEU A 1 91 ? 0.149 -1.675 -12.356 1.00 93.69 91 LEU A O 1
ATOM 704 N N . LEU A 1 92 ? -0.285 -0.460 -10.525 1.00 93.69 92 LEU A N 1
ATOM 705 C CA . LEU A 1 92 ? -1.047 -1.525 -9.865 1.00 93.69 92 LEU A CA 1
ATOM 706 C C . LEU A 1 92 ? -2.271 -1.947 -10.687 1.00 93.69 92 LEU A C 1
ATOM 708 O O . LEU A 1 92 ? -2.510 -3.139 -10.840 1.00 93.69 92 LEU A O 1
ATOM 712 N N . ASN A 1 93 ? -2.993 -1.009 -11.301 1.00 96.00 93 ASN A N 1
ATOM 713 C CA . ASN A 1 93 ? -4.117 -1.327 -12.188 1.00 96.00 93 ASN A CA 1
ATOM 714 C C . ASN A 1 93 ? -3.724 -2.124 -13.433 1.00 96.00 93 ASN A C 1
ATOM 716 O O . ASN A 1 93 ? -4.538 -2.894 -13.938 1.00 96.00 93 ASN A O 1
ATOM 720 N N . GLN A 1 94 ? -2.511 -1.931 -13.949 1.00 94.88 94 GLN A N 1
ATOM 721 C CA . GLN A 1 94 ? -2.025 -2.682 -15.106 1.00 94.88 94 GLN A CA 1
ATOM 722 C C . GLN A 1 94 ? -1.590 -4.105 -14.744 1.00 94.88 94 GLN A C 1
ATOM 724 O O . GLN A 1 94 ? -1.576 -4.977 -15.613 1.00 94.88 94 GLN A O 1
ATOM 729 N N . ARG A 1 95 ? -1.165 -4.329 -13.495 1.00 92.12 95 ARG A N 1
ATOM 730 C CA . ARG A 1 95 ? -0.466 -5.558 -13.087 1.00 92.12 95 ARG A CA 1
ATOM 731 C C . ARG A 1 95 ? -1.254 -6.464 -12.168 1.00 92.12 95 ARG A C 1
ATOM 733 O O . ARG A 1 95 ? -0.965 -7.657 -12.129 1.00 92.12 95 ARG A O 1
ATOM 740 N N . LEU A 1 96 ? -2.195 -5.901 -11.425 1.00 92.50 96 LEU A N 1
ATOM 741 C CA . LEU A 1 96 ? -2.959 -6.617 -10.424 1.00 92.50 96 LEU A CA 1
ATOM 742 C C . LEU A 1 96 ? -4.386 -6.852 -10.899 1.00 92.50 96 LEU A C 1
ATOM 744 O O . LEU A 1 96 ? -5.041 -5.962 -11.451 1.00 92.50 96 LEU A O 1
ATOM 748 N N . ASP A 1 97 ? -4.881 -8.052 -10.627 1.00 95.00 97 ASP A N 1
ATOM 749 C CA . ASP A 1 97 ? -6.302 -8.338 -10.746 1.00 95.00 97 ASP A CA 1
ATOM 750 C C . ASP A 1 97 ? -7.109 -7.681 -9.608 1.00 95.00 97 ASP A C 1
ATOM 752 O O . ASP A 1 97 ? -6.576 -7.036 -8.699 1.00 95.00 97 ASP A O 1
ATOM 756 N N . HIS A 1 98 ? -8.434 -7.810 -9.677 1.00 96.12 98 HIS A N 1
ATOM 757 C CA . HIS A 1 98 ? -9.346 -7.241 -8.682 1.00 96.12 98 HIS A CA 1
ATOM 758 C C . HIS A 1 98 ? -9.055 -7.736 -7.264 1.00 96.12 98 HIS A C 1
ATOM 760 O O . HIS A 1 98 ? -8.965 -6.937 -6.335 1.00 96.12 98 HIS A O 1
ATOM 766 N N . GLU A 1 99 ? -8.868 -9.046 -7.098 1.00 94.88 99 GLU A N 1
ATOM 767 C CA . GLU A 1 99 ? -8.662 -9.661 -5.788 1.00 94.88 99 GLU A CA 1
ATOM 768 C C . GLU A 1 99 ? -7.367 -9.150 -5.151 1.00 94.88 99 GLU A C 1
ATOM 770 O O . GLU A 1 99 ? -7.336 -8.800 -3.969 1.00 94.88 99 GLU A O 1
ATOM 775 N N . GLN A 1 100 ? -6.308 -9.043 -5.946 1.00 93.44 100 GLN A N 1
ATOM 776 C CA . GLN A 1 100 ? -5.029 -8.499 -5.515 1.00 93.44 100 GLN A CA 1
ATOM 777 C C . GLN A 1 100 ? -5.144 -7.033 -5.097 1.00 93.44 100 GLN A C 1
ATOM 779 O O . GLN A 1 100 ? -4.624 -6.656 -4.047 1.00 93.44 100 GLN A O 1
ATOM 784 N N . LYS A 1 101 ? -5.878 -6.212 -5.854 1.00 96.69 101 LYS A N 1
ATOM 785 C CA . LYS A 1 101 ? -6.134 -4.812 -5.480 1.00 96.69 101 LYS A CA 1
ATOM 786 C C . LYS A 1 101 ? -6.920 -4.706 -4.168 1.00 96.69 101 LYS A C 1
ATOM 788 O O . LYS A 1 101 ? -6.557 -3.899 -3.312 1.00 96.69 101 LYS A O 1
ATOM 793 N N . CYS A 1 102 ? -7.920 -5.562 -3.948 1.00 96.50 102 CYS A N 1
ATOM 794 C CA . CYS A 1 102 ? -8.640 -5.638 -2.671 1.00 96.50 102 CYS A CA 1
ATOM 795 C C . CYS A 1 102 ? -7.727 -6.032 -1.496 1.00 96.50 102 CYS A C 1
ATOM 797 O O . CYS A 1 102 ? -7.889 -5.508 -0.389 1.00 96.50 102 CYS A O 1
ATOM 799 N N . ARG A 1 103 ? -6.757 -6.932 -1.712 1.00 93.12 103 ARG A N 1
ATOM 800 C CA . ARG A 1 103 ? -5.774 -7.315 -0.681 1.00 93.12 103 ARG A CA 1
ATOM 801 C C . ARG A 1 103 ? -4.864 -6.152 -0.305 1.00 93.12 103 ARG A C 1
ATOM 803 O O . ARG A 1 103 ? -4.725 -5.878 0.884 1.00 93.12 103 ARG A O 1
ATOM 810 N N . ILE A 1 104 ? -4.336 -5.417 -1.287 1.00 94.31 104 ILE A N 1
ATOM 811 C CA . ILE A 1 104 ? -3.541 -4.205 -1.027 1.00 94.31 104 ILE A CA 1
ATOM 812 C C . ILE A 1 104 ? -4.365 -3.175 -0.251 1.00 94.31 104 ILE A C 1
ATOM 814 O O . ILE A 1 104 ? -3.897 -2.663 0.763 1.00 94.31 104 ILE A O 1
ATOM 818 N N . LEU A 1 105 ? -5.620 -2.940 -0.646 1.00 96.94 105 LEU A N 1
ATOM 819 C CA . LEU A 1 105 ? -6.507 -2.027 0.079 1.00 96.94 105 LEU A CA 1
ATOM 820 C C . LEU A 1 105 ? -6.748 -2.481 1.530 1.00 96.94 105 LEU A C 1
ATOM 822 O O . LEU A 1 105 ? -6.762 -1.666 2.449 1.00 96.94 105 LEU A O 1
ATOM 826 N N . THR A 1 106 ? -6.900 -3.788 1.757 1.00 96.19 106 THR A N 1
ATOM 827 C CA . THR A 1 106 ? -7.037 -4.366 3.106 1.00 96.19 106 THR A CA 1
ATOM 828 C C . THR A 1 106 ? -5.760 -4.192 3.927 1.00 96.19 106 THR A C 1
ATOM 830 O O . THR A 1 106 ? -5.829 -3.899 5.119 1.00 96.19 106 THR A O 1
ATOM 833 N N . ALA A 1 107 ? -4.592 -4.351 3.307 1.00 94.38 107 ALA A N 1
ATOM 834 C CA . ALA A 1 107 ? -3.307 -4.132 3.957 1.00 94.38 107 ALA A CA 1
ATOM 835 C C . ALA A 1 107 ? -3.111 -2.660 4.358 1.00 94.38 107 ALA A C 1
ATOM 837 O O . ALA A 1 107 ? -2.690 -2.403 5.479 1.00 94.38 107 ALA A O 1
ATOM 838 N N . MET A 1 108 ? -3.512 -1.703 3.515 1.00 95.19 108 MET A N 1
ATOM 839 C CA . MET A 1 108 ? -3.495 -0.272 3.863 1.00 95.19 108 MET A CA 1
ATOM 840 C C . MET A 1 108 ? -4.396 0.032 5.063 1.00 95.19 108 MET A C 1
ATOM 842 O O . MET A 1 108 ? -3.992 0.745 5.973 1.00 95.19 108 MET A O 1
ATOM 846 N N . TRP A 1 109 ? -5.580 -0.584 5.130 1.00 95.81 109 TRP A N 1
ATOM 847 C CA . TRP A 1 109 ? -6.428 -0.488 6.319 1.00 95.81 109 TRP A CA 1
ATOM 848 C C . TRP A 1 109 ? -5.769 -1.056 7.576 1.00 95.81 109 TRP A C 1
ATOM 850 O O . TRP A 1 109 ? -5.956 -0.505 8.652 1.00 95.81 109 TRP A O 1
ATOM 860 N N . ARG A 1 110 ? -5.012 -2.155 7.474 1.00 93.56 110 ARG A N 1
ATOM 861 C CA . ARG A 1 110 ? -4.286 -2.715 8.627 1.00 93.56 110 ARG A CA 1
ATOM 862 C C . ARG A 1 110 ? -3.202 -1.772 9.142 1.00 93.56 110 ARG A C 1
ATOM 864 O O . ARG A 1 110 ? -2.985 -1.762 10.346 1.00 93.56 110 ARG A O 1
ATOM 871 N N . VAL A 1 111 ? -2.554 -1.022 8.249 1.00 92.06 111 VAL A N 1
ATOM 872 C CA . VAL A 1 111 ? -1.577 0.012 8.614 1.00 92.06 111 VAL A CA 1
ATOM 873 C C . VAL A 1 111 ? -2.262 1.119 9.408 1.00 92.06 111 VAL A C 1
ATOM 875 O O . VAL A 1 111 ? -1.884 1.329 10.547 1.00 92.06 111 VAL A O 1
ATOM 878 N N . ALA A 1 112 ? -3.344 1.697 8.883 1.00 92.62 112 ALA A N 1
ATOM 879 C CA . ALA A 1 112 ? -4.079 2.766 9.569 1.00 92.62 112 ALA A CA 1
ATOM 880 C C . ALA A 1 112 ? -4.786 2.321 10.870 1.00 92.62 112 ALA A C 1
ATOM 882 O O . ALA A 1 112 ? -5.268 3.124 11.652 1.00 92.62 112 ALA A O 1
ATOM 883 N N . PHE A 1 113 ? -4.939 1.012 11.102 1.00 93.00 113 PHE A N 1
ATOM 884 C CA . PHE A 1 113 ? -5.466 0.481 12.366 1.00 93.00 113 PHE A CA 1
ATOM 885 C C . PHE A 1 113 ? -4.361 0.113 13.371 1.00 93.00 113 PHE A C 1
ATOM 887 O O . PHE A 1 113 ? -4.683 -0.474 14.407 1.00 93.00 113 PHE A O 1
ATOM 894 N N . ALA A 1 114 ? -3.082 0.344 13.061 1.00 91.06 114 ALA A N 1
ATOM 895 C CA . ALA A 1 114 ? -1.963 -0.212 13.824 1.00 91.06 114 ALA A CA 1
ATOM 896 C C . ALA A 1 114 ? -1.834 0.360 15.241 1.00 91.06 114 ALA A C 1
ATOM 898 O O . ALA A 1 114 ? -1.522 -0.389 16.168 1.00 91.06 114 ALA A O 1
ATOM 899 N N . ASP A 1 115 ? -2.105 1.650 15.397 1.00 87.62 115 ASP A N 1
ATOM 900 C CA . ASP A 1 115 ? -2.113 2.398 16.658 1.00 87.62 115 ASP A CA 1
ATOM 901 C C . ASP A 1 115 ? -3.434 2.224 17.450 1.00 87.62 115 ASP A C 1
ATOM 903 O O . ASP A 1 115 ? -3.520 2.497 18.650 1.00 87.62 115 ASP A O 1
ATOM 907 N N . GLY A 1 116 ? -4.469 1.698 16.786 1.00 85.81 116 GLY A N 1
ATOM 908 C CA . GLY A 1 116 ? -5.813 1.494 17.317 1.00 85.81 116 GLY A CA 1
ATOM 909 C C . GLY A 1 116 ? -6.816 2.594 16.958 1.00 85.81 116 GLY A C 1
ATOM 910 O O . GLY A 1 116 ? -7.998 2.446 17.303 1.00 85.81 116 GLY A O 1
ATOM 911 N N . ASN A 1 117 ? -6.411 3.651 16.248 1.00 84.50 117 ASN A N 1
ATOM 912 C CA . ASN A 1 117 ? -7.285 4.750 15.862 1.00 84.50 117 ASN A CA 1
ATOM 913 C C . ASN A 1 117 ? -6.956 5.326 14.475 1.00 84.50 117 ASN A C 1
ATOM 915 O O . ASN A 1 117 ? -6.080 6.155 14.328 1.00 84.50 117 ASN A O 1
ATOM 919 N N . VAL A 1 118 ? -7.820 5.044 13.498 1.00 90.06 118 VAL A N 1
ATOM 920 C CA . VAL A 1 118 ? -7.734 5.678 12.173 1.00 90.06 118 VAL A CA 1
ATOM 921 C C . VAL A 1 118 ? -8.105 7.162 12.251 1.00 90.06 118 VAL A C 1
ATOM 923 O O . VAL A 1 118 ? -9.259 7.490 12.573 1.00 90.06 118 VAL A O 1
ATOM 926 N N . ASP A 1 119 ? -7.192 8.047 11.864 1.00 90.69 119 ASP A N 1
ATOM 927 C CA . ASP A 1 119 ? -7.480 9.463 11.645 1.00 90.69 119 ASP A CA 1
ATOM 928 C C . ASP A 1 119 ? -8.184 9.712 10.293 1.00 90.69 119 ASP A C 1
ATOM 930 O O . ASP A 1 119 ? -8.119 8.958 9.316 1.00 90.69 119 ASP A O 1
ATOM 934 N N . LYS A 1 120 ? -8.914 10.829 10.217 1.00 93.38 120 LYS A N 1
ATOM 935 C CA . LYS A 1 120 ? -9.634 11.257 9.012 1.00 93.38 120 LYS A CA 1
ATOM 936 C C . LYS A 1 120 ? -8.724 11.437 7.786 1.00 93.38 120 LYS A C 1
ATOM 938 O O . LYS A 1 120 ? -9.235 11.289 6.674 1.00 93.38 120 LYS A O 1
ATOM 943 N N . TYR A 1 121 ? -7.448 11.804 7.950 1.00 91.94 121 TYR A N 1
ATOM 944 C CA . TYR A 1 121 ? -6.518 12.005 6.833 1.00 91.94 121 TYR A CA 1
ATOM 945 C C . TYR A 1 121 ? -6.091 10.667 6.225 1.00 91.94 121 TYR A C 1
ATOM 947 O O . TYR A 1 121 ? -6.142 10.513 5.003 1.00 91.94 121 TYR A O 1
ATOM 955 N N . GLU A 1 122 ? -5.807 9.670 7.058 1.00 92.56 122 GLU A N 1
ATOM 956 C CA . GLU A 1 122 ? -5.504 8.310 6.611 1.00 92.56 122 GLU A CA 1
ATOM 957 C C . GLU A 1 122 ? -6.704 7.684 5.888 1.00 92.56 122 GLU A C 1
ATOM 959 O O . GLU A 1 122 ? -6.585 7.202 4.757 1.00 92.56 122 GLU A O 1
ATOM 964 N N . GLU A 1 123 ? -7.907 7.762 6.481 1.00 95.31 123 GLU A N 1
ATOM 965 C CA . GLU A 1 123 ? -9.129 7.266 5.831 1.00 95.31 123 GLU A CA 1
ATOM 966 C C . GLU A 1 123 ? -9.392 8.002 4.508 1.00 95.31 123 GLU A C 1
ATOM 968 O O . GLU A 1 123 ? -9.842 7.389 3.532 1.00 95.31 123 GLU A O 1
ATOM 973 N N . HIS A 1 124 ? -9.110 9.306 4.448 1.00 94.62 124 HIS A N 1
ATOM 974 C CA . HIS A 1 124 ? -9.236 10.079 3.217 1.00 94.62 124 HIS A CA 1
ATOM 975 C C . HIS A 1 124 ? -8.282 9.577 2.125 1.00 94.62 124 HIS A C 1
ATOM 977 O O . HIS A 1 124 ? -8.710 9.417 0.979 1.00 94.62 124 HIS A O 1
ATOM 983 N N . LEU A 1 125 ? -7.029 9.266 2.458 1.00 93.06 125 LEU A N 1
ATOM 984 C CA . LEU A 1 125 ? -6.073 8.725 1.492 1.00 93.06 125 LEU A CA 1
ATOM 985 C C . LEU A 1 125 ? -6.420 7.306 1.053 1.00 93.06 125 LEU A C 1
ATOM 987 O O . LEU A 1 125 ? -6.410 7.028 -0.145 1.00 93.06 125 LEU A O 1
ATOM 991 N N . ILE A 1 126 ? -6.828 6.427 1.969 1.00 95.75 126 ILE A N 1
ATOM 992 C CA . ILE A 1 126 ? -7.295 5.077 1.611 1.00 95.75 126 ILE A CA 1
ATOM 993 C C . ILE A 1 126 ? -8.528 5.164 0.698 1.00 95.75 126 ILE A C 1
ATOM 995 O O . ILE A 1 126 ? -8.664 4.403 -0.267 1.00 95.75 126 ILE A O 1
ATOM 999 N N . ARG A 1 127 ? -9.415 6.137 0.942 1.00 96.69 127 ARG A N 1
ATOM 1000 C CA . ARG A 1 127 ? -10.537 6.430 0.047 1.00 96.69 127 ARG A CA 1
ATOM 1001 C C . ARG A 1 127 ? -10.052 6.923 -1.316 1.00 96.69 127 ARG A C 1
ATOM 1003 O O . ARG A 1 127 ? -10.535 6.437 -2.327 1.00 96.69 127 ARG A O 1
ATOM 1010 N N . ARG A 1 128 ? -9.070 7.809 -1.397 1.00 95.75 128 ARG A N 1
ATOM 1011 C CA . ARG A 1 128 ? -8.513 8.207 -2.698 1.00 95.75 128 ARG A CA 1
ATOM 1012 C C . ARG A 1 128 ? -7.904 7.014 -3.447 1.00 95.75 128 ARG A C 1
ATOM 1014 O O . ARG A 1 128 ? -8.083 6.881 -4.655 1.00 95.75 128 ARG A O 1
ATOM 1021 N N . VAL A 1 129 ? -7.234 6.113 -2.732 1.00 95.50 129 VAL A N 1
ATOM 1022 C CA . VAL A 1 129 ? -6.591 4.931 -3.320 1.00 95.50 129 VAL A CA 1
ATOM 1023 C C . VAL A 1 129 ? -7.609 3.952 -3.889 1.00 95.50 129 VAL A C 1
ATOM 1025 O O . VAL A 1 129 ? -7.393 3.473 -4.998 1.00 95.50 129 VAL A O 1
ATOM 1028 N N . HIS A 1 130 ? -8.719 3.661 -3.198 1.00 97.12 130 HIS A N 1
ATOM 1029 C CA . HIS A 1 130 ? -9.713 2.721 -3.745 1.00 97.12 130 HIS A CA 1
ATOM 1030 C C . HIS A 1 130 ? -10.312 3.223 -5.068 1.00 97.12 130 HIS A C 1
ATOM 1032 O O . HIS A 1 130 ? -10.475 2.435 -5.999 1.00 97.12 130 HIS A O 1
ATOM 1038 N N . GLU A 1 131 ? -10.555 4.535 -5.177 1.00 97.19 131 GLU A N 1
ATOM 1039 C CA . GLU A 1 131 ? -11.040 5.168 -6.408 1.00 97.19 131 GLU A CA 1
ATOM 1040 C C . GLU A 1 131 ? -9.999 5.040 -7.523 1.00 97.19 131 GLU A C 1
ATOM 1042 O O . GLU A 1 131 ? -10.317 4.604 -8.630 1.00 97.19 131 GLU A O 1
ATOM 1047 N N . LEU A 1 132 ? -8.733 5.344 -7.218 1.00 96.94 132 LEU A N 1
ATOM 1048 C CA . LEU A 1 132 ? -7.630 5.230 -8.173 1.00 96.94 132 LEU A CA 1
ATOM 1049 C C . LEU A 1 132 ? -7.343 3.782 -8.593 1.00 96.94 132 LEU A C 1
ATOM 1051 O O . LEU A 1 132 ? -6.921 3.558 -9.720 1.00 96.94 132 LEU A O 1
ATOM 1055 N N . LEU A 1 133 ? -7.594 2.794 -7.733 1.00 97.19 133 LEU A N 1
ATOM 1056 C CA . LEU A 1 133 ? -7.488 1.363 -8.050 1.00 97.19 133 LEU A CA 1
ATOM 1057 C C . LEU A 1 133 ? -8.710 0.811 -8.806 1.00 97.19 133 LEU A C 1
ATOM 1059 O O . LEU A 1 133 ? -8.769 -0.391 -9.090 1.00 97.19 133 LEU A O 1
ATOM 1063 N N . HIS A 1 134 ? -9.674 1.672 -9.143 1.00 97.06 134 HIS A N 1
ATOM 1064 C CA . HIS A 1 134 ? -10.925 1.304 -9.808 1.00 97.06 134 HIS A CA 1
ATOM 1065 C C . HIS A 1 134 ? -11.671 0.186 -9.061 1.00 97.06 134 HIS A C 1
ATOM 1067 O O . HIS A 1 134 ? -12.146 -0.767 -9.679 1.00 97.06 134 HIS A O 1
ATOM 1073 N N . LEU A 1 135 ? -11.701 0.274 -7.729 1.00 97.75 135 LEU A N 1
ATOM 1074 C CA . LEU A 1 135 ? -12.448 -0.636 -6.867 1.00 97.75 135 LEU A CA 1
ATOM 1075 C C . LEU A 1 135 ? -13.811 -0.039 -6.527 1.00 97.75 135 LEU A C 1
ATOM 1077 O O . LEU A 1 135 ? -13.956 1.180 -6.408 1.00 97.75 135 LEU A O 1
ATOM 1081 N N . ASP A 1 136 ? -14.803 -0.901 -6.326 1.00 97.88 136 ASP A N 1
ATOM 1082 C CA . ASP A 1 136 ? -16.143 -0.456 -5.974 1.00 97.88 136 ASP A CA 1
ATOM 1083 C C . ASP A 1 136 ? -16.210 -0.043 -4.499 1.00 97.88 136 ASP A C 1
ATOM 1085 O O . ASP A 1 136 ? -15.436 -0.483 -3.642 1.00 97.88 136 ASP A O 1
ATOM 1089 N N . HIS A 1 137 ? -17.215 0.764 -4.152 1.00 97.38 137 HIS A N 1
ATOM 1090 C CA . HIS A 1 137 ? -17.435 1.157 -2.759 1.00 97.38 137 HIS A CA 1
ATOM 1091 C C . HIS A 1 137 ? -17.650 -0.057 -1.832 1.00 97.38 137 HIS A C 1
ATOM 1093 O O . HIS A 1 137 ? -17.265 -0.028 -0.662 1.00 97.38 137 HIS A O 1
ATOM 1099 N N . SER A 1 138 ? -18.229 -1.148 -2.345 1.00 97.56 138 SER A N 1
ATOM 1100 C CA . SER A 1 138 ? -18.367 -2.405 -1.603 1.00 97.56 138 SER A CA 1
ATOM 1101 C C . SER A 1 138 ? -17.019 -3.018 -1.228 1.00 97.56 138 SER A C 1
ATOM 1103 O O . SER A 1 138 ? -16.894 -3.530 -0.115 1.00 97.56 138 SER A O 1
ATOM 1105 N N . ASP A 1 139 ? -16.011 -2.923 -2.098 1.00 98.06 139 ASP A N 1
ATOM 1106 C CA . ASP A 1 139 ? -14.661 -3.421 -1.816 1.00 98.06 139 ASP A CA 1
ATOM 1107 C C . ASP A 1 139 ? -13.997 -2.592 -0.717 1.00 98.06 139 ASP A C 1
ATOM 1109 O O . ASP A 1 139 ? -13.366 -3.147 0.180 1.00 98.06 139 ASP A O 1
ATOM 1113 N N . PHE A 1 140 ? -14.193 -1.270 -0.733 1.00 97.88 140 PHE A N 1
ATOM 1114 C CA . PHE A 1 140 ? -13.701 -0.378 0.319 1.00 97.88 140 PHE A CA 1
ATOM 1115 C C . PHE A 1 140 ? -14.250 -0.759 1.699 1.00 97.88 140 PHE A C 1
ATOM 1117 O O . PHE A 1 140 ? -13.491 -0.875 2.666 1.00 97.88 140 PHE A O 1
ATOM 1124 N N . ILE A 1 141 ? -15.562 -1.004 1.794 1.00 97.38 141 ILE A N 1
ATOM 1125 C CA . ILE A 1 141 ? -16.194 -1.445 3.043 1.00 97.38 141 ILE A CA 1
ATOM 1126 C C . ILE A 1 141 ? -15.699 -2.840 3.441 1.00 97.38 141 ILE A C 1
ATOM 1128 O O . ILE A 1 141 ? -15.352 -3.048 4.604 1.00 97.38 141 ILE A O 1
ATOM 1132 N N . ALA A 1 142 ? -15.636 -3.784 2.499 1.00 97.25 142 ALA A N 1
ATOM 1133 C CA . ALA A 1 142 ? -15.173 -5.144 2.762 1.00 97.25 142 ALA A CA 1
ATOM 1134 C C . ALA A 1 142 ? -13.726 -5.168 3.280 1.00 97.25 142 ALA A C 1
ATOM 1136 O O . ALA A 1 142 ? -13.452 -5.823 4.286 1.00 97.25 142 ALA A O 1
ATOM 1137 N N . ALA A 1 143 ? -12.828 -4.398 2.660 1.00 96.88 143 ALA A N 1
ATOM 1138 C CA . ALA A 1 143 ? -11.432 -4.271 3.067 1.00 96.88 143 ALA A CA 1
ATOM 1139 C C . ALA A 1 143 ? -11.300 -3.708 4.493 1.00 96.88 143 ALA A C 1
ATOM 1141 O O . ALA A 1 143 ? -10.582 -4.276 5.319 1.00 96.88 143 ALA A O 1
ATOM 1142 N N . LYS A 1 144 ? -12.063 -2.653 4.825 1.00 95.81 144 LYS A N 1
ATOM 1143 C CA . LYS A 1 144 ? -12.084 -2.068 6.178 1.00 95.81 144 LYS A CA 1
ATOM 1144 C C . LYS A 1 144 ? -12.525 -3.087 7.233 1.00 95.81 144 LYS A C 1
ATOM 1146 O O . LYS A 1 144 ? -11.934 -3.166 8.309 1.00 95.81 144 LYS A O 1
ATOM 1151 N N . GLN A 1 145 ? -13.554 -3.884 6.935 1.00 95.56 145 GLN A N 1
ATOM 1152 C CA . GLN A 1 145 ? -14.040 -4.916 7.858 1.00 95.56 145 GLN A CA 1
ATOM 1153 C C . GLN A 1 145 ? -13.053 -6.081 7.998 1.00 95.56 145 GLN A C 1
ATOM 1155 O O . GLN A 1 145 ? -12.807 -6.548 9.111 1.00 95.56 145 GLN A O 1
ATOM 1160 N N . ALA A 1 146 ? -12.448 -6.523 6.894 1.00 93.75 146 ALA A N 1
ATOM 1161 C CA . ALA A 1 146 ? -11.453 -7.594 6.897 1.00 93.75 146 ALA A CA 1
ATOM 1162 C C . ALA A 1 146 ? -10.203 -7.222 7.715 1.00 93.75 146 ALA A C 1
ATOM 1164 O O . ALA A 1 146 ? -9.681 -8.054 8.463 1.00 93.75 146 ALA A O 1
ATOM 1165 N N . ALA A 1 147 ? -9.757 -5.965 7.631 1.00 91.81 147 ALA A N 1
ATOM 1166 C CA . ALA A 1 147 ? -8.629 -5.466 8.414 1.00 91.81 147 ALA A CA 1
ATOM 1167 C C . ALA A 1 147 ? -8.908 -5.509 9.927 1.00 91.81 147 ALA A C 1
ATOM 1169 O O . ALA A 1 147 ? -8.076 -6.000 10.690 1.00 91.81 147 ALA A O 1
ATOM 1170 N N . ARG A 1 148 ? -10.111 -5.100 10.354 1.00 86.06 148 ARG A N 1
ATOM 1171 C CA . ARG A 1 148 ? -10.545 -5.147 11.764 1.00 86.06 148 ARG A CA 1
ATOM 1172 C C . ARG A 1 148 ? -10.640 -6.566 12.324 1.00 86.06 148 ARG A C 1
ATOM 1174 O O . ARG A 1 148 ? -10.306 -6.790 13.481 1.00 86.06 148 ARG A O 1
ATOM 1181 N N . GLY A 1 149 ? -11.073 -7.531 11.512 1.00 68.38 149 GLY A N 1
ATOM 1182 C CA . GLY A 1 149 ? -11.257 -8.925 11.936 1.00 68.38 149 GLY A CA 1
ATOM 1183 C C . GLY A 1 149 ? -9.965 -9.701 12.231 1.00 68.38 149 GLY A C 1
ATOM 1184 O O . GLY A 1 149 ? -10.046 -10.812 12.742 1.00 68.38 149 GLY A O 1
ATOM 1185 N N . THR A 1 150 ? -8.788 -9.142 11.918 1.00 56.69 150 THR A N 1
ATOM 1186 C CA . THR A 1 150 ? -7.476 -9.789 12.146 1.00 56.69 150 THR A CA 1
ATOM 1187 C C . THR A 1 150 ? -6.858 -9.426 13.517 1.00 56.69 150 THR A C 1
ATOM 1189 O O . THR A 1 150 ? -5.819 -9.964 13.876 1.00 56.69 150 THR A O 1
ATOM 1192 N N . GLN A 1 151 ? -7.483 -8.540 14.304 1.00 47.19 151 GLN A N 1
ATOM 1193 C CA . GLN A 1 151 ? -6.971 -8.018 15.589 1.00 47.19 151 GLN A CA 1
ATOM 1194 C C . GLN A 1 151 ? -7.355 -8.876 16.825 1.00 47.19 151 GLN A C 1
ATOM 1196 O O . GLN A 1 151 ? -7.552 -8.331 17.908 1.00 47.19 151 GLN A O 1
ATOM 1201 N N . ASN A 1 152 ? -7.498 -10.201 16.680 1.00 31.12 152 ASN A N 1
ATOM 1202 C CA . ASN A 1 152 ? -7.873 -11.114 17.777 1.00 31.12 152 ASN A CA 1
ATOM 1203 C C . ASN A 1 152 ? -6.828 -12.205 18.017 1.00 31.12 152 ASN A C 1
ATOM 1205 O O . ASN A 1 152 ? -6.430 -12.851 17.021 1.00 31.12 152 ASN A O 1
#

Sequence (152 aa):
MGLFDKWLGKESAPKVSDQAAESPEQIHMACAALMLEVAEADYVDEPEETQAILKALEAEFGLTHRTVTDLLERARKESAGASDMFPYTHLLNQRLDHEQKCRILTAMWRVAFADGNVDKYEEHLIRRVHELLHLDHSDFIAAKQAARGTQN

pLDDT: mean 82.7, std 19.27, range [31.12, 98.06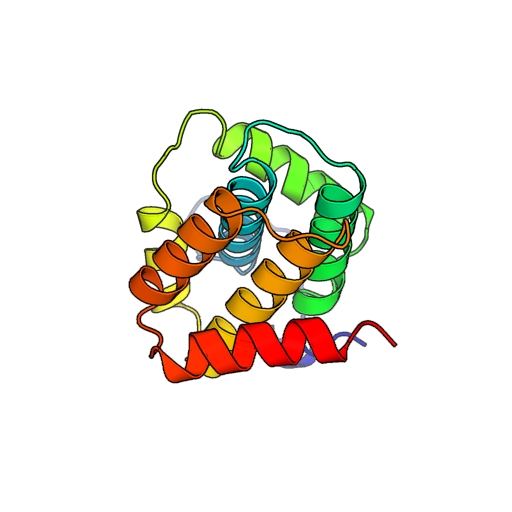]

Secondary structure (DSSP, 8-state):
--TTTTTTT---------S----HHHHHHHHHHHHHHHHTTTS---HHHHHHHHHHHHHHH---HHHHHHHHHHHHHHHTT----HHHHHHHHHH--HHHHHHHHHHHHHHHTSSS---HHHHHHHHHHHHHTT--HHHHHHHHHHHHTT--